Protein AF-A0A5S3VSS5-F1 (afdb_monomer_lite)

Structure (mmCIF, N/CA/C/O backbone):
data_AF-A0A5S3VSS5-F1
#
_entry.id   AF-A0A5S3VSS5-F1
#
loop_
_atom_site.group_PDB
_atom_site.id
_atom_site.type_symbol
_atom_site.label_atom_id
_atom_site.label_alt_id
_atom_site.label_comp_id
_atom_site.label_asym_id
_atom_site.label_entity_id
_atom_site.label_seq_id
_atom_site.pdbx_PDB_ins_code
_atom_site.Cartn_x
_atom_site.Cartn_y
_atom_site.Cartn_z
_atom_site.occupancy
_atom_site.B_iso_or_equiv
_atom_site.auth_seq_id
_atom_site.auth_comp_id
_atom_site.auth_asym_id
_atom_site.auth_atom_id
_atom_site.pdbx_PDB_model_num
ATOM 1 N N . VAL A 1 1 ? 10.007 5.873 1.339 1.00 87.06 1 VAL A N 1
ATOM 2 C CA . VAL A 1 1 ? 10.085 4.742 0.378 1.00 87.06 1 VAL A CA 1
ATOM 3 C C . VAL A 1 1 ? 9.925 5.128 -1.095 1.00 87.06 1 VAL A C 1
ATOM 5 O O . VAL A 1 1 ? 10.637 4.556 -1.908 1.00 87.06 1 VAL A O 1
ATOM 8 N N . ARG A 1 2 ? 9.058 6.096 -1.468 1.00 92.50 2 ARG A N 1
ATOM 9 C CA . ARG A 1 2 ? 8.819 6.503 -2.880 1.00 92.50 2 ARG A CA 1
ATOM 10 C C . ARG A 1 2 ? 8.549 5.304 -3.807 1.00 92.50 2 ARG A C 1
ATOM 12 O O . ARG A 1 2 ? 9.125 5.210 -4.883 1.00 92.50 2 ARG A O 1
ATOM 19 N N . LEU A 1 3 ? 7.675 4.392 -3.377 1.00 92.62 3 LEU A N 1
ATOM 20 C CA . LEU A 1 3 ? 7.413 3.140 -4.092 1.00 92.62 3 LEU A CA 1
ATOM 21 C C . LEU A 1 3 ? 6.871 3.391 -5.511 1.00 92.62 3 LEU A C 1
ATOM 23 O O . LEU A 1 3 ? 7.365 2.807 -6.465 1.00 92.62 3 LEU A O 1
ATOM 27 N N . ALA A 1 4 ? 5.956 4.357 -5.664 1.00 94.38 4 ALA A N 1
ATOM 28 C CA . ALA A 1 4 ? 5.398 4.753 -6.961 1.00 94.38 4 ALA A CA 1
ATOM 29 C C . ALA A 1 4 ? 6.448 5.235 -7.975 1.00 94.38 4 ALA A C 1
ATOM 31 O O . ALA A 1 4 ? 6.254 5.079 -9.172 1.00 94.38 4 ALA A O 1
ATOM 32 N N . ALA A 1 5 ? 7.568 5.806 -7.513 1.00 94.44 5 ALA A N 1
ATOM 33 C CA . ALA A 1 5 ? 8.636 6.261 -8.404 1.00 94.44 5 ALA A CA 1
ATOM 34 C C . ALA A 1 5 ? 9.422 5.098 -9.036 1.00 94.44 5 ALA A C 1
ATOM 36 O O . ALA A 1 5 ? 10.218 5.334 -9.937 1.00 94.44 5 ALA A O 1
ATOM 37 N N . GLY A 1 6 ? 9.231 3.872 -8.541 1.00 94.38 6 GLY A N 1
ATOM 38 C CA . GLY A 1 6 ? 9.792 2.657 -9.121 1.00 94.38 6 GLY A CA 1
ATOM 39 C C . GLY A 1 6 ? 8.891 1.969 -10.138 1.00 94.38 6 GLY A C 1
ATOM 40 O O . GLY A 1 6 ? 9.311 0.945 -10.658 1.00 94.38 6 GLY A O 1
ATOM 41 N N . LEU A 1 7 ? 7.680 2.476 -10.396 1.00 96.31 7 LEU A N 1
ATOM 42 C CA . LEU A 1 7 ? 6.826 1.939 -11.453 1.00 96.31 7 LEU A CA 1
ATOM 43 C C . LEU A 1 7 ? 7.358 2.361 -12.822 1.00 96.31 7 LEU A C 1
ATOM 45 O O . LEU A 1 7 ? 7.560 3.551 -13.077 1.00 96.31 7 LEU A O 1
ATOM 49 N N . ASP A 1 8 ? 7.547 1.387 -13.703 1.00 95.69 8 ASP A N 1
ATOM 50 C CA . ASP A 1 8 ? 7.843 1.624 -15.112 1.00 95.69 8 ASP A CA 1
ATOM 51 C C . ASP A 1 8 ? 6.565 1.764 -15.967 1.00 95.69 8 ASP A C 1
ATOM 53 O O . ASP A 1 8 ? 5.433 1.763 -15.474 1.00 95.69 8 ASP A O 1
ATOM 57 N N . ALA A 1 9 ? 6.740 1.895 -17.285 1.00 95.62 9 ALA A N 1
ATOM 58 C CA . ALA A 1 9 ? 5.632 2.031 -18.231 1.00 95.62 9 ALA A CA 1
ATOM 59 C C . ALA A 1 9 ? 4.745 0.772 -18.331 1.00 95.62 9 ALA A C 1
ATOM 61 O O . ALA A 1 9 ? 3.631 0.849 -18.847 1.00 95.62 9 ALA A O 1
ATOM 62 N N . GLN A 1 10 ? 5.224 -0.376 -17.848 1.00 96.00 10 GLN A N 1
ATOM 63 C CA . GLN A 1 10 ? 4.506 -1.649 -17.790 1.00 96.00 10 GLN A CA 1
ATOM 64 C C . GLN A 1 10 ? 3.865 -1.876 -16.414 1.00 96.00 10 GLN A C 1
ATOM 66 O O . GLN A 1 10 ? 3.351 -2.963 -16.143 1.00 96.00 10 GLN A O 1
ATOM 71 N N . MET A 1 11 ? 3.869 -0.854 -15.551 1.00 96.62 11 MET A N 1
ATOM 72 C CA . MET A 1 11 ? 3.434 -0.944 -14.161 1.00 96.62 11 MET A CA 1
ATOM 73 C C . MET A 1 11 ? 4.210 -2.016 -13.382 1.00 96.62 11 MET A C 1
ATOM 75 O O . MET A 1 11 ? 3.666 -2.638 -12.477 1.00 96.62 11 MET A O 1
ATOM 79 N N . CYS A 1 12 ? 5.467 -2.276 -13.723 1.00 97.75 12 CYS A N 1
ATOM 80 C CA . CYS A 1 12 ? 6.331 -3.155 -12.948 1.00 97.75 12 CYS A CA 1
ATOM 81 C C . CYS A 1 12 ? 7.122 -2.319 -11.939 1.00 97.75 12 CYS A C 1
ATOM 83 O O . CYS A 1 12 ? 7.655 -1.260 -12.278 1.00 97.75 12 CYS A O 1
ATOM 85 N N . LEU A 1 13 ? 7.183 -2.770 -10.688 1.00 97.75 13 LEU A N 1
ATOM 86 C CA . LEU A 1 13 ? 8.030 -2.164 -9.669 1.00 97.75 13 LEU A CA 1
ATOM 87 C C . LEU A 1 13 ? 9.479 -2.582 -9.880 1.00 97.75 13 LEU A C 1
ATOM 89 O O . LEU A 1 13 ? 9.793 -3.772 -9.914 1.00 97.75 13 LEU A O 1
ATOM 93 N N . SER A 1 14 ? 10.368 -1.595 -9.938 1.00 97.81 14 SER A N 1
ATOM 94 C CA . SER A 1 14 ? 11.803 -1.836 -9.942 1.00 97.81 14 SER A CA 1
ATOM 95 C C . SER A 1 14 ? 12.263 -2.481 -8.635 1.00 97.81 14 SER A C 1
ATOM 97 O O . SER A 1 14 ? 11.786 -2.148 -7.545 1.00 97.81 14 SER A O 1
ATOM 99 N N . GLN A 1 15 ? 13.257 -3.363 -8.747 1.00 97.25 15 GLN A N 1
ATOM 100 C CA . GLN A 1 15 ? 13.877 -4.037 -7.606 1.00 97.25 15 GLN A CA 1
ATOM 101 C C . GLN A 1 15 ? 14.346 -3.041 -6.536 1.00 97.25 15 GLN A C 1
ATOM 103 O O . GLN A 1 15 ? 14.041 -3.197 -5.359 1.00 97.25 15 GLN A O 1
ATOM 108 N N . GLU A 1 16 ? 14.998 -1.955 -6.956 1.00 97.50 16 GLU A N 1
ATOM 109 C CA . GLU A 1 16 ? 15.492 -0.908 -6.058 1.00 97.50 16 GLU A CA 1
ATOM 110 C C . GLU A 1 16 ? 14.357 -0.260 -5.239 1.00 97.50 16 GLU A C 1
ATOM 112 O O . GLU A 1 16 ? 14.518 0.074 -4.065 1.00 97.50 16 GLU A O 1
ATOM 117 N N . ALA A 1 17 ? 13.174 -0.072 -5.836 1.00 97.44 17 ALA A N 1
ATOM 118 C CA . ALA A 1 17 ? 12.025 0.473 -5.120 1.00 97.44 17 ALA A CA 1
ATOM 119 C C . ALA A 1 17 ? 11.422 -0.525 -4.132 1.00 97.44 17 ALA A C 1
ATOM 121 O O . ALA A 1 17 ? 11.005 -0.110 -3.045 1.00 97.44 17 ALA A O 1
ATOM 122 N N . MET A 1 18 ? 11.402 -1.809 -4.491 1.00 97.81 18 MET A N 1
ATOM 123 C CA . MET A 1 18 ? 10.963 -2.878 -3.599 1.00 97.81 18 MET A CA 1
ATOM 124 C C . MET A 1 18 ? 11.898 -3.017 -2.394 1.00 97.81 18 MET A C 1
ATOM 126 O O . MET A 1 18 ? 11.416 -3.011 -1.264 1.00 97.81 18 MET A O 1
ATOM 130 N N . GLU A 1 19 ? 13.215 -3.011 -2.608 1.00 97.88 19 GLU A N 1
ATOM 131 C CA . GLU A 1 19 ? 14.230 -3.086 -1.548 1.00 97.88 19 GLU A CA 1
ATOM 132 C C . GLU A 1 19 ? 14.092 -1.949 -0.537 1.00 97.88 19 GLU A C 1
ATOM 134 O O . GLU A 1 19 ? 13.915 -2.208 0.653 1.00 97.88 19 GLU A O 1
ATOM 139 N N . ARG A 1 20 ? 14.018 -0.693 -0.998 1.00 97.69 20 ARG A N 1
ATOM 140 C CA . ARG A 1 20 ? 13.760 0.457 -0.107 1.00 97.69 20 ARG A CA 1
ATOM 141 C C . ARG A 1 20 ? 12.443 0.325 0.660 1.00 97.69 20 ARG A C 1
ATOM 143 O O . ARG A 1 20 ? 12.302 0.858 1.762 1.00 97.69 20 ARG A O 1
ATOM 150 N N . GLY A 1 21 ? 11.438 -0.297 0.045 1.00 97.69 21 GLY A N 1
ATOM 151 C CA . GLY A 1 21 ? 10.165 -0.594 0.691 1.00 97.69 21 GLY A CA 1
ATOM 152 C C . GLY A 1 21 ? 10.339 -1.605 1.822 1.00 97.69 21 GLY A C 1
ATOM 153 O O . GLY A 1 21 ? 9.935 -1.326 2.947 1.00 97.69 21 GLY A O 1
ATOM 154 N N . TRP A 1 22 ? 10.983 -2.735 1.546 1.00 98.06 22 TRP A N 1
ATOM 155 C CA . TRP A 1 22 ? 11.233 -3.801 2.516 1.00 98.06 22 TRP A CA 1
ATOM 156 C C . TRP A 1 22 ? 12.151 -3.374 3.661 1.00 98.06 22 TRP A C 1
ATOM 158 O O . TRP A 1 22 ? 11.852 -3.690 4.810 1.00 98.06 22 TRP A O 1
ATOM 168 N N . GLU A 1 23 ? 13.199 -2.595 3.392 1.00 97.44 23 GLU A N 1
ATOM 169 C CA . GLU A 1 23 ? 14.055 -2.007 4.432 1.00 97.44 23 GLU A CA 1
ATOM 170 C C . GLU A 1 23 ? 13.241 -1.146 5.405 1.00 97.44 23 GLU A C 1
ATOM 172 O O . GLU A 1 23 ? 13.381 -1.254 6.621 1.00 97.44 23 GLU A O 1
ATOM 177 N N . CYS A 1 24 ? 12.321 -0.331 4.882 1.00 97.44 24 CYS A N 1
ATOM 178 C CA . CYS A 1 24 ? 11.421 0.458 5.718 1.00 97.44 24 CYS A CA 1
ATOM 179 C C . CYS A 1 24 ? 10.466 -0.424 6.536 1.00 97.44 24 CYS A C 1
ATOM 181 O O . CYS A 1 24 ? 10.181 -0.108 7.690 1.00 97.44 24 CYS A O 1
ATOM 183 N N . LEU A 1 25 ? 9.960 -1.515 5.955 1.00 97.50 25 LEU A N 1
ATOM 184 C CA . LEU A 1 25 ? 9.072 -2.441 6.659 1.00 97.50 25 LEU A CA 1
ATOM 185 C C . LEU A 1 25 ? 9.797 -3.210 7.764 1.00 97.50 25 LEU A C 1
ATOM 187 O O . LEU A 1 25 ? 9.188 -3.458 8.799 1.00 97.50 25 LEU A O 1
ATOM 191 N N . ALA A 1 26 ? 11.083 -3.526 7.594 1.00 96.69 26 ALA A N 1
ATOM 192 C CA . ALA A 1 26 ? 11.885 -4.167 8.635 1.00 96.69 26 ALA A CA 1
ATOM 193 C C . ALA A 1 26 ? 11.975 -3.288 9.894 1.00 96.69 26 ALA A C 1
ATOM 195 O O . ALA A 1 26 ? 11.776 -3.776 11.005 1.00 96.69 26 ALA A O 1
ATOM 196 N N . LEU A 1 27 ? 12.145 -1.972 9.721 1.00 95.88 27 LEU A N 1
ATOM 197 C CA . LEU A 1 27 ? 12.121 -1.014 10.833 1.00 95.88 27 LEU A CA 1
ATOM 198 C C . LEU A 1 27 ? 10.757 -0.958 11.536 1.00 95.88 27 LEU A C 1
ATOM 200 O O . LEU A 1 27 ? 10.686 -0.717 12.740 1.00 95.88 27 LEU A O 1
ATOM 204 N N . PHE A 1 28 ? 9.659 -1.152 10.800 1.00 95.75 28 PHE A N 1
ATOM 205 C CA . PHE A 1 28 ? 8.324 -1.227 11.395 1.00 95.75 28 PHE A CA 1
ATOM 206 C C . PHE A 1 28 ? 8.081 -2.558 12.097 1.00 95.75 28 PHE A C 1
ATOM 208 O O . PHE A 1 28 ? 7.507 -2.547 13.182 1.00 95.75 28 PHE A O 1
ATOM 215 N N . ALA A 1 29 ? 8.561 -3.673 11.549 1.00 94.94 29 ALA A N 1
ATOM 216 C CA . ALA A 1 29 ? 8.442 -4.987 12.170 1.00 94.94 29 ALA A CA 1
ATOM 217 C C . ALA A 1 29 ? 9.038 -5.002 13.585 1.00 94.94 29 ALA A C 1
ATOM 219 O O . ALA A 1 29 ? 8.401 -5.505 14.507 1.00 94.94 29 ALA A O 1
ATOM 220 N N . GLU A 1 30 ? 10.190 -4.353 13.795 1.00 93.44 30 GLU A N 1
ATOM 221 C CA . GLU A 1 30 ? 10.784 -4.179 15.131 1.00 93.44 30 GLU A CA 1
ATOM 222 C C . GLU A 1 30 ? 9.847 -3.468 16.120 1.00 93.44 30 GLU A C 1
ATOM 224 O O . GLU A 1 30 ? 9.842 -3.782 17.306 1.00 93.44 30 GLU A O 1
ATOM 229 N N . ARG A 1 31 ? 9.028 -2.521 15.650 1.00 92.56 31 ARG A N 1
ATOM 230 C CA . ARG A 1 31 ? 8.082 -1.764 16.491 1.00 92.56 31 ARG A CA 1
ATOM 231 C C . ARG A 1 31 ? 6.759 -2.483 16.717 1.00 92.56 31 ARG A C 1
ATOM 233 O O . ARG A 1 31 ? 6.033 -2.111 17.633 1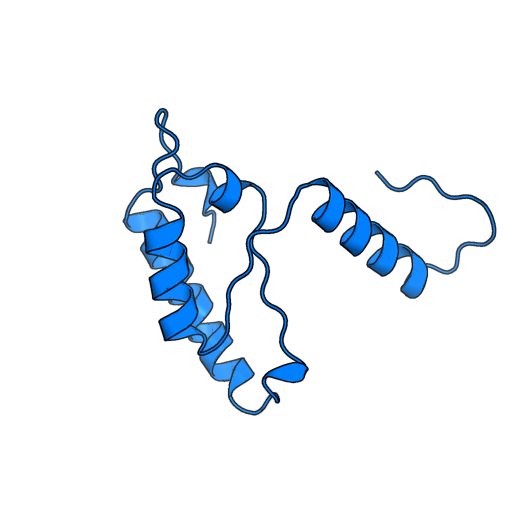.00 92.56 31 ARG A O 1
ATOM 240 N N . LEU A 1 32 ? 6.442 -3.478 15.894 1.00 93.31 32 LEU A N 1
ATOM 241 C CA . LEU A 1 32 ? 5.205 -4.249 15.985 1.00 93.31 32 LEU A CA 1
ATOM 242 C C . LEU A 1 32 ? 5.323 -5.472 16.910 1.00 93.31 32 LEU A C 1
ATOM 244 O O . LEU A 1 32 ? 4.292 -6.042 17.246 1.00 93.31 32 LEU A O 1
ATOM 248 N N . GLN A 1 33 ? 6.532 -5.856 17.352 1.00 89.81 33 GLN A N 1
ATOM 249 C CA . GLN A 1 33 ? 6.781 -7.108 18.095 1.00 89.81 33 GLN A CA 1
ATOM 250 C C . GLN A 1 33 ? 5.897 -7.295 19.340 1.00 89.81 33 GLN A C 1
ATOM 252 O O . GLN A 1 33 ? 5.449 -8.409 19.603 1.00 89.81 33 GLN A O 1
ATOM 257 N N . ASP A 1 34 ? 5.604 -6.214 20.065 1.00 91.44 34 ASP A N 1
ATOM 258 C CA . ASP A 1 34 ? 4.802 -6.252 21.296 1.00 91.44 34 ASP A CA 1
ATOM 259 C C . ASP A 1 34 ? 3.320 -5.896 21.076 1.00 91.44 34 ASP A C 1
ATOM 261 O O . ASP A 1 34 ? 2.554 -5.771 22.036 1.00 91.44 34 ASP A O 1
ATOM 265 N N . ILE A 1 35 ? 2.888 -5.714 19.823 1.00 94.31 35 ILE A N 1
ATOM 266 C CA . ILE A 1 35 ? 1.505 -5.362 19.495 1.00 94.31 35 ILE A CA 1
ATOM 267 C C . ILE A 1 35 ? 0.730 -6.634 19.129 1.00 94.31 35 ILE A C 1
ATOM 269 O O . ILE A 1 35 ? 1.100 -7.340 18.188 1.00 94.31 35 ILE A O 1
ATOM 273 N N . PRO A 1 36 ? -0.385 -6.943 19.817 1.00 93.12 36 PRO A N 1
ATOM 274 C CA . PRO A 1 36 ? -1.218 -8.082 19.461 1.00 93.12 36 PRO A CA 1
ATOM 275 C C . PRO A 1 36 ? -1.677 -8.012 18.001 1.00 93.12 36 PRO A C 1
ATOM 277 O O . PRO A 1 36 ? -2.240 -7.009 17.570 1.00 93.12 36 PRO A O 1
ATOM 280 N N . ALA A 1 37 ? -1.527 -9.109 17.254 1.00 91.50 37 ALA A N 1
ATOM 281 C CA . ALA A 1 37 ? -1.803 -9.134 15.814 1.00 91.50 37 ALA A CA 1
ATOM 282 C C . ALA A 1 37 ? -3.221 -8.665 15.427 1.00 91.50 37 ALA A C 1
ATOM 284 O O . ALA A 1 37 ? -3.401 -8.064 14.376 1.00 91.50 37 ALA A O 1
ATOM 285 N N . HIS A 1 38 ? -4.225 -8.887 16.283 1.00 93.94 38 HIS A N 1
ATOM 286 C CA . HIS A 1 38 ? -5.606 -8.444 16.043 1.00 93.94 38 HIS A CA 1
ATOM 287 C C . HIS A 1 38 ? -5.804 -6.919 16.152 1.00 93.94 38 HIS A C 1
ATOM 289 O O . HIS A 1 38 ? -6.858 -6.412 15.779 1.00 93.94 38 HIS A O 1
ATOM 295 N N . GLN A 1 39 ? -4.813 -6.197 16.680 1.00 95.19 39 GLN A N 1
ATOM 296 C CA . GLN A 1 39 ? -4.783 -4.734 16.770 1.00 95.19 39 GLN A CA 1
ATOM 297 C C . GLN A 1 39 ? -3.948 -4.103 15.648 1.00 95.19 39 GLN A C 1
ATOM 299 O O . GLN A 1 39 ? -3.862 -2.879 15.562 1.00 95.19 39 GLN A O 1
ATOM 304 N N . VAL A 1 40 ? -3.344 -4.920 14.780 1.00 95.88 40 VAL A N 1
ATOM 305 C CA . VAL A 1 40 ? -2.525 -4.468 13.657 1.00 95.88 40 VAL A CA 1
ATOM 306 C C . VAL A 1 40 ? -3.310 -4.651 12.362 1.00 95.88 40 VAL A C 1
ATOM 308 O O . VAL A 1 40 ? -3.752 -5.748 12.030 1.00 95.88 40 VAL A O 1
ATOM 311 N N . CYS A 1 41 ? -3.462 -3.568 11.605 1.00 95.69 41 CYS A N 1
ATOM 312 C CA . CYS A 1 41 ? -4.029 -3.596 10.262 1.00 95.69 41 CYS A CA 1
ATOM 313 C C . CYS A 1 41 ? -3.050 -2.926 9.301 1.00 95.69 41 CYS A C 1
ATOM 315 O O . CYS A 1 41 ? -2.714 -1.754 9.476 1.00 95.69 41 CYS A O 1
ATOM 317 N N . ILE A 1 42 ? -2.586 -3.673 8.299 1.00 97.19 42 ILE A N 1
ATOM 318 C CA . ILE A 1 42 ? -1.643 -3.183 7.294 1.00 97.19 42 ILE A CA 1
ATOM 319 C C . ILE A 1 42 ? -2.344 -3.185 5.943 1.00 97.19 42 ILE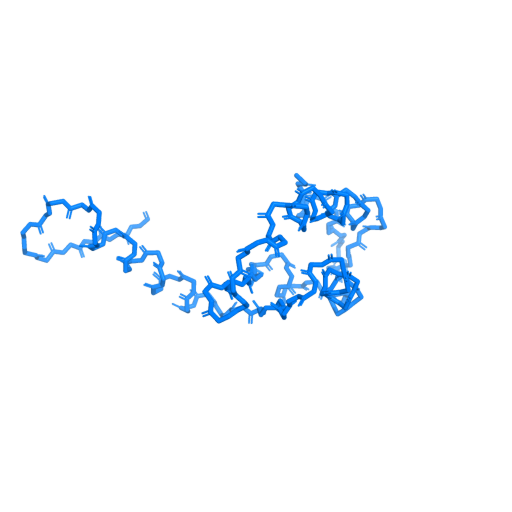 A C 1
ATOM 321 O O . ILE A 1 42 ? -2.814 -4.222 5.470 1.00 97.19 42 ILE A O 1
ATOM 325 N N . VAL A 1 43 ? -2.408 -2.006 5.327 1.00 97.44 43 VAL A N 1
ATOM 326 C CA . VAL A 1 43 ? -3.064 -1.806 4.037 1.00 97.44 43 VAL A CA 1
ATOM 327 C C . VAL A 1 43 ? -2.100 -1.248 3.000 1.00 97.44 43 VAL A C 1
ATOM 329 O O . VAL A 1 43 ? -1.207 -0.458 3.302 1.00 97.44 43 VAL A O 1
ATOM 332 N N . ALA A 1 44 ? -2.311 -1.657 1.758 1.00 96.88 44 ALA A N 1
ATOM 333 C CA . ALA A 1 44 ? -1.618 -1.189 0.575 1.00 96.88 44 ALA A CA 1
ATOM 334 C C . ALA A 1 44 ? -2.616 -0.491 -0.361 1.00 96.88 44 ALA A C 1
ATOM 336 O O . ALA A 1 44 ? -3.740 -0.957 -0.545 1.00 96.88 44 ALA A O 1
ATOM 337 N N . THR A 1 45 ? -2.212 0.635 -0.949 1.00 96.56 45 THR A N 1
ATOM 338 C CA . THR A 1 45 ? -3.103 1.503 -1.735 1.00 96.56 45 THR A CA 1
ATOM 339 C C . THR A 1 45 ? -2.706 1.530 -3.218 1.00 96.56 45 THR A C 1
ATOM 341 O O . THR A 1 45 ? -2.289 0.515 -3.779 1.00 96.56 45 THR A O 1
ATOM 344 N N . ALA A 1 46 ? -2.844 2.678 -3.888 1.00 96.06 46 ALA A N 1
ATOM 345 C CA . ALA A 1 46 ? -2.814 2.816 -5.343 1.00 96.06 46 ALA A CA 1
ATOM 346 C C . ALA A 1 46 ? -1.609 2.168 -6.037 1.00 96.06 46 ALA A C 1
ATOM 348 O O . ALA A 1 46 ? -1.781 1.505 -7.052 1.00 96.06 46 ALA A O 1
ATOM 349 N N . THR A 1 47 ? -0.399 2.327 -5.497 1.00 96.38 47 THR A N 1
ATOM 350 C CA . THR A 1 47 ? 0.815 1.817 -6.163 1.00 96.38 47 THR A CA 1
ATOM 351 C C . THR A 1 47 ? 0.785 0.296 -6.300 1.00 96.38 47 THR A C 1
ATOM 353 O O . THR A 1 47 ? 1.023 -0.230 -7.381 1.00 96.38 47 THR A O 1
ATOM 356 N N . LEU A 1 48 ? 0.445 -0.413 -5.222 1.00 96.38 48 LEU A N 1
ATOM 357 C CA . LEU A 1 48 ? 0.384 -1.876 -5.222 1.00 96.38 48 LEU A CA 1
ATOM 358 C C . LEU A 1 48 ? -0.912 -2.414 -5.838 1.00 96.38 48 LEU A C 1
ATOM 360 O O . LEU A 1 48 ? -0.930 -3.559 -6.264 1.00 96.38 48 LEU A O 1
ATOM 364 N N . ARG A 1 49 ? -1.969 -1.597 -5.957 1.00 96.19 49 ARG A N 1
ATOM 365 C CA . ARG A 1 49 ? -3.117 -1.932 -6.818 1.00 96.19 49 ARG A CA 1
ATOM 366 C C . ARG A 1 49 ? -2.736 -1.997 -8.298 1.00 96.19 49 ARG A C 1
ATOM 368 O O . ARG A 1 49 ? -3.314 -2.789 -9.030 1.00 96.19 49 ARG A O 1
ATOM 375 N N . LEU A 1 50 ? -1.838 -1.117 -8.741 1.00 95.69 50 LEU A N 1
ATOM 376 C CA . LEU A 1 50 ? -1.469 -0.983 -10.153 1.00 95.69 50 LEU A CA 1
ATOM 377 C C . LEU A 1 50 ? -0.317 -1.907 -10.555 1.00 95.69 50 LEU A C 1
ATOM 379 O O . LEU A 1 50 ? -0.250 -2.310 -11.713 1.00 95.69 50 LEU A O 1
ATOM 383 N N . ALA A 1 51 ? 0.588 -2.214 -9.624 1.00 97.44 51 ALA A N 1
ATOM 384 C CA . ALA A 1 51 ? 1.803 -2.948 -9.936 1.00 97.44 51 ALA A CA 1
ATOM 385 C C . ALA A 1 51 ? 1.519 -4.387 -10.406 1.00 97.44 51 ALA A C 1
ATOM 387 O O . ALA A 1 51 ? 0.865 -5.162 -9.708 1.00 97.44 51 ALA A O 1
ATOM 388 N N . THR A 1 52 ? 2.064 -4.784 -11.554 1.00 97.44 52 THR A N 1
ATOM 389 C CA . THR A 1 52 ? 1.896 -6.140 -12.112 1.00 97.44 52 THR A CA 1
ATOM 390 C C . THR A 1 52 ? 2.623 -7.205 -11.291 1.00 97.44 52 THR A C 1
ATOM 392 O O . THR A 1 52 ? 2.151 -8.336 -11.192 1.00 97.44 52 THR A O 1
ATOM 395 N N . ASN A 1 53 ? 3.729 -6.834 -10.643 1.00 97.12 53 ASN A N 1
ATOM 396 C CA . ASN A 1 53 ? 4.488 -7.656 -9.699 1.00 97.12 53 ASN A CA 1
ATOM 397 C C . ASN A 1 53 ? 4.189 -7.311 -8.224 1.00 97.12 53 ASN A C 1
ATOM 399 O O . ASN A 1 53 ? 5.003 -7.587 -7.344 1.00 97.12 53 ASN A O 1
ATOM 403 N N . ALA A 1 54 ? 3.020 -6.731 -7.918 1.00 96.62 54 ALA A N 1
ATOM 404 C CA . ALA A 1 54 ? 2.636 -6.389 -6.543 1.00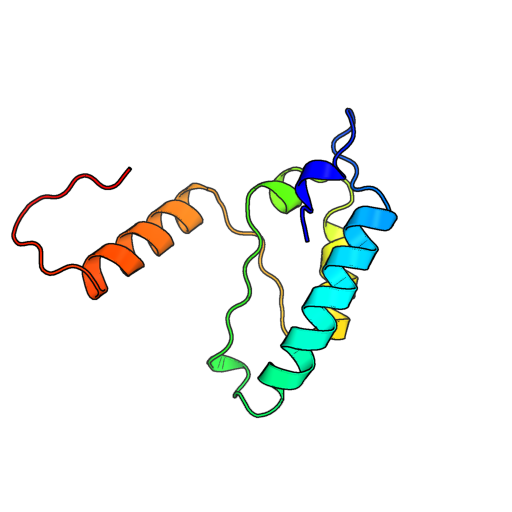 96.62 54 ALA A CA 1
ATOM 405 C C . ALA A 1 54 ? 2.698 -7.583 -5.578 1.00 96.62 54 ALA A C 1
ATOM 407 O O . ALA A 1 54 ? 3.062 -7.411 -4.415 1.00 96.62 54 ALA A O 1
ATOM 408 N N . GLU A 1 55 ? 2.353 -8.786 -6.048 1.00 97.38 55 GLU A N 1
ATOM 409 C CA . GLU A 1 55 ? 2.369 -10.003 -5.229 1.00 97.38 55 GLU A CA 1
ATOM 410 C C . GLU A 1 55 ? 3.774 -10.352 -4.724 1.00 97.38 55 GLU A C 1
ATOM 412 O O . GLU A 1 55 ? 3.913 -10.792 -3.585 1.00 97.38 55 GLU A O 1
ATOM 417 N N . GLU A 1 56 ? 4.820 -10.098 -5.513 1.00 97.44 56 GLU A N 1
ATOM 418 C CA . GLU A 1 56 ? 6.211 -10.296 -5.091 1.00 97.44 56 GLU A CA 1
ATOM 419 C C . GLU A 1 56 ? 6.550 -9.383 -3.909 1.00 97.44 56 GLU A C 1
ATOM 421 O O . GLU A 1 56 ? 6.985 -9.846 -2.850 1.00 97.44 56 GLU A O 1
ATOM 426 N N . PHE A 1 57 ? 6.249 -8.089 -4.055 1.00 97.88 57 PHE A N 1
ATOM 427 C CA . PHE A 1 57 ? 6.417 -7.118 -2.981 1.00 97.88 57 PHE A CA 1
ATOM 428 C C . PHE A 1 57 ? 5.618 -7.507 -1.733 1.00 97.88 57 PHE A C 1
ATOM 430 O O . PHE A 1 57 ? 6.156 -7.481 -0.623 1.00 97.88 57 PHE A O 1
ATOM 437 N N . LYS A 1 58 ? 4.345 -7.879 -1.917 1.00 97.69 58 LYS A N 1
ATOM 438 C CA . LYS A 1 58 ? 3.400 -8.208 -0.844 1.00 97.69 58 LYS A CA 1
ATOM 439 C C . LYS A 1 58 ? 3.840 -9.436 -0.056 1.00 97.69 58 LYS A C 1
ATOM 441 O O . LYS A 1 58 ? 3.861 -9.382 1.169 1.00 97.69 58 LYS A O 1
ATOM 446 N N . ASN A 1 59 ? 4.221 -10.519 -0.729 1.00 97.88 59 ASN A N 1
ATOM 447 C CA . ASN A 1 59 ? 4.630 -11.757 -0.065 1.00 97.88 59 ASN A CA 1
ATOM 448 C C . ASN A 1 59 ? 5.842 -11.517 0.833 1.00 97.88 59 ASN A C 1
ATOM 450 O O . ASN A 1 59 ? 5.806 -11.840 2.021 1.00 97.88 59 ASN A O 1
ATOM 454 N N . ARG A 1 60 ? 6.864 -10.837 0.307 1.00 97.81 60 ARG A N 1
ATOM 455 C CA . ARG A 1 60 ? 8.057 -10.504 1.085 1.00 97.81 60 ARG A CA 1
ATOM 456 C C . ARG A 1 60 ? 7.767 -9.507 2.211 1.00 97.81 60 ARG A C 1
ATOM 458 O O . ARG A 1 60 ? 8.305 -9.644 3.306 1.00 97.81 60 ARG A O 1
ATOM 465 N N . ALA A 1 61 ? 6.884 -8.537 1.983 1.00 97.88 61 ALA A N 1
ATOM 466 C CA . ALA A 1 61 ? 6.433 -7.609 3.018 1.00 97.88 61 ALA A CA 1
ATOM 467 C C . ALA A 1 61 ? 5.743 -8.332 4.187 1.00 97.88 61 ALA A C 1
ATOM 469 O O . ALA A 1 61 ? 6.022 -8.021 5.343 1.00 97.88 61 ALA A O 1
ATOM 470 N N . GLN A 1 62 ? 4.883 -9.312 3.900 1.00 97.19 62 GLN A N 1
ATOM 471 C CA . GLN A 1 62 ? 4.203 -10.110 4.925 1.00 97.19 62 GLN A CA 1
ATOM 472 C C . GLN A 1 62 ? 5.181 -10.958 5.741 1.00 97.19 62 GLN A C 1
ATOM 474 O O . GLN A 1 62 ? 5.019 -11.060 6.953 1.00 97.19 62 GLN A O 1
ATOM 479 N N . GLU A 1 63 ? 6.205 -11.534 5.104 1.00 97.06 63 GLU A N 1
ATOM 480 C CA . GLU A 1 63 ? 7.271 -12.260 5.811 1.00 97.06 63 GLU A CA 1
ATOM 481 C C . GLU A 1 63 ? 8.026 -11.353 6.787 1.00 97.06 63 GLU A C 1
ATOM 483 O O . GLU A 1 63 ? 8.287 -11.750 7.918 1.00 97.06 63 GLU A O 1
ATOM 488 N N . ILE A 1 64 ? 8.354 -10.130 6.359 1.00 96.75 64 ILE A N 1
ATOM 489 C CA . ILE A 1 64 ? 9.071 -9.151 7.185 1.00 96.75 64 ILE A CA 1
ATOM 490 C C . ILE A 1 64 ? 8.208 -8.691 8.361 1.00 96.75 64 ILE A C 1
ATOM 492 O O . ILE A 1 64 ? 8.693 -8.596 9.483 1.00 96.75 64 ILE A O 1
ATOM 496 N N . LEU A 1 65 ? 6.936 -8.385 8.101 1.00 95.81 65 LEU A N 1
ATOM 497 C CA . LEU A 1 65 ? 6.028 -7.822 9.096 1.00 95.81 65 LEU A CA 1
ATOM 498 C C . LEU A 1 65 ? 5.441 -8.878 10.039 1.00 95.81 65 LEU A C 1
ATOM 500 O O . LEU A 1 65 ? 5.006 -8.521 11.125 1.00 95.81 65 LEU A O 1
ATOM 504 N N . GLY A 1 66 ? 5.364 -10.147 9.625 1.00 94.31 66 GLY A N 1
ATOM 505 C CA . GLY A 1 66 ? 4.634 -11.189 10.357 1.00 94.31 66 GLY A CA 1
ATOM 506 C C . GLY A 1 66 ? 3.109 -10.999 10.349 1.00 94.31 66 GLY A C 1
ATOM 507 O O . GLY A 1 66 ? 2.394 -11.651 11.109 1.00 94.31 66 GLY A O 1
ATOM 508 N N . HIS A 1 67 ? 2.599 -10.111 9.491 1.00 95.06 67 HIS A N 1
ATOM 509 C CA . HIS A 1 67 ? 1.191 -9.727 9.404 1.00 95.06 67 HIS A CA 1
ATOM 510 C C . HIS A 1 67 ? 0.728 -9.680 7.941 1.00 95.06 67 HIS A C 1
ATOM 512 O O . HIS A 1 67 ? 1.536 -9.387 7.055 1.00 95.06 67 HIS A O 1
ATOM 518 N N . PRO A 1 68 ? -0.565 -9.931 7.662 1.00 95.44 68 PRO A N 1
ATOM 519 C CA . PRO A 1 68 ? -1.107 -9.814 6.313 1.00 95.44 68 PRO A CA 1
ATOM 520 C C . PRO A 1 68 ? -1.077 -8.362 5.826 1.00 95.44 68 PRO A C 1
ATOM 522 O O . PRO A 1 68 ? -1.355 -7.433 6.587 1.00 95.44 68 PRO A O 1
ATOM 525 N N . VAL A 1 69 ? -0.791 -8.179 4.536 1.00 97.19 69 VAL A N 1
ATOM 526 C CA . VAL A 1 69 ? -0.827 -6.876 3.864 1.00 97.19 69 VAL A CA 1
ATOM 527 C C . VAL A 1 69 ? -1.989 -6.885 2.882 1.00 97.19 69 VAL A C 1
ATOM 529 O O . VAL A 1 69 ? -1.951 -7.582 1.869 1.00 97.19 69 VAL A O 1
ATOM 532 N N . ASN A 1 70 ? -3.027 -6.103 3.169 1.00 95.69 70 ASN A N 1
ATOM 533 C CA . ASN A 1 70 ? -4.248 -6.095 2.367 1.00 95.69 70 ASN A CA 1
ATOM 534 C C . ASN A 1 70 ? -4.237 -4.945 1.363 1.00 95.69 70 ASN A C 1
ATOM 536 O O . ASN A 1 70 ? -4.166 -3.777 1.740 1.00 95.69 70 ASN A O 1
ATOM 540 N N . VAL A 1 71 ? -4.346 -5.259 0.075 1.00 96.50 71 VAL A N 1
ATOM 541 C CA . VAL A 1 71 ? -4.558 -4.233 -0.948 1.00 96.50 71 VAL A CA 1
ATOM 542 C C . VAL A 1 71 ? -6.032 -3.833 -0.917 1.00 96.50 71 VAL A C 1
ATOM 544 O O . VAL A 1 71 ? -6.895 -4.663 -1.194 1.00 96.50 71 VAL A O 1
ATOM 547 N N . ILE A 1 72 ? -6.321 -2.580 -0.566 1.00 97.12 72 ILE A N 1
ATOM 548 C CA . ILE A 1 72 ? -7.697 -2.067 -0.456 1.00 97.12 72 ILE A CA 1
ATOM 549 C C . ILE A 1 72 ? -8.106 -1.317 -1.718 1.00 97.12 72 ILE A C 1
ATOM 551 O O . ILE A 1 72 ? -7.257 -0.740 -2.403 1.00 97.12 72 ILE A O 1
ATOM 555 N N . SER A 1 73 ? -9.402 -1.281 -2.019 1.00 97.50 73 SER A N 1
ATOM 556 C CA . SER A 1 73 ? -9.947 -0.470 -3.114 1.00 97.50 73 SER A CA 1
ATOM 557 C C . SER A 1 73 ? -9.826 1.037 -2.838 1.00 97.50 73 SER A C 1
ATOM 559 O O . SER A 1 73 ? -9.611 1.472 -1.707 1.00 97.50 73 SER A O 1
ATOM 561 N N . GLY A 1 74 ? -9.977 1.861 -3.881 1.00 96.25 74 GLY A N 1
ATOM 562 C CA . GLY A 1 74 ? -10.012 3.320 -3.714 1.00 96.25 74 GLY A CA 1
ATOM 563 C C . GLY A 1 74 ? -11.213 3.801 -2.887 1.00 96.25 74 GLY A C 1
ATOM 564 O O . GLY A 1 74 ? -11.098 4.771 -2.146 1.00 96.25 74 GLY A O 1
ATOM 565 N N . GLU A 1 75 ? -12.347 3.101 -2.965 1.00 96.94 75 GLU A N 1
ATOM 566 C CA . GLU A 1 75 ? -13.539 3.407 -2.166 1.00 96.94 75 GLU A CA 1
ATOM 567 C C . GLU A 1 75 ? -13.334 3.083 -0.683 1.00 96.94 75 GLU A C 1
ATOM 569 O O . GLU A 1 75 ? -13.707 3.878 0.179 1.00 96.94 75 GLU A O 1
ATOM 574 N N . GLU A 1 76 ? -12.707 1.945 -0.371 1.00 96.75 76 GLU A N 1
ATOM 575 C CA . GLU A 1 76 ? -12.344 1.592 1.005 1.00 96.75 76 GLU A CA 1
ATOM 576 C C . GLU A 1 76 ? -11.330 2.575 1.584 1.00 96.75 76 GLU A C 1
ATOM 578 O O . GLU A 1 76 ? -11.509 3.041 2.706 1.00 96.75 76 GLU A O 1
ATOM 583 N N . GLU A 1 77 ? -10.318 2.952 0.800 1.00 96.69 77 GLU A N 1
ATOM 584 C CA . GLU A 1 77 ? -9.345 3.981 1.169 1.00 96.69 77 GLU A CA 1
ATOM 585 C C . GLU A 1 77 ? -10.049 5.308 1.501 1.00 96.69 77 GLU A C 1
ATOM 587 O O . GLU A 1 77 ? -9.852 5.860 2.586 1.00 96.69 77 GLU A O 1
ATOM 592 N N . ALA A 1 78 ? -10.952 5.771 0.630 1.00 95.81 78 ALA A N 1
ATOM 593 C CA . ALA A 1 78 ? -11.740 6.984 0.854 1.00 95.81 78 ALA A CA 1
ATOM 594 C C . ALA A 1 78 ? -12.638 6.883 2.099 1.00 95.81 78 ALA A C 1
ATOM 596 O O . ALA A 1 78 ? -12.725 7.827 2.890 1.00 95.81 78 ALA A O 1
ATOM 597 N N . LYS A 1 79 ? -13.277 5.729 2.318 1.00 95.25 79 LYS A N 1
ATOM 598 C CA . LYS A 1 79 ? -14.108 5.471 3.501 1.00 95.25 79 LYS A CA 1
ATOM 599 C C . LYS A 1 79 ? -13.285 5.530 4.786 1.00 95.25 79 LYS A C 1
ATOM 601 O O . LYS A 1 79 ? -13.722 6.164 5.747 1.00 95.25 79 LYS A O 1
ATOM 606 N N . THR A 1 80 ? -12.109 4.905 4.813 1.00 94.94 80 THR A N 1
ATOM 607 C CA . THR A 1 80 ? -11.209 4.927 5.973 1.00 94.94 80 THR A CA 1
ATOM 608 C C . THR A 1 80 ? -10.704 6.342 6.259 1.00 94.94 80 THR A C 1
ATOM 610 O O . THR A 1 80 ? -10.713 6.760 7.417 1.00 94.94 80 THR A O 1
ATOM 613 N N . ILE A 1 81 ? -10.348 7.116 5.228 1.00 94.62 81 ILE A N 1
ATOM 614 C CA . ILE A 1 81 ? -9.971 8.534 5.373 1.00 94.62 81 ILE A CA 1
ATOM 615 C C . ILE A 1 81 ? -11.121 9.336 5.992 1.00 94.62 81 ILE A C 1
ATOM 617 O O . ILE A 1 81 ? -10.922 10.030 6.991 1.00 94.62 81 ILE A O 1
ATOM 621 N N . TYR A 1 82 ? -12.336 9.204 5.450 1.00 93.69 82 TYR A N 1
ATOM 622 C CA . TYR A 1 82 ? -13.511 9.904 5.970 1.00 93.69 82 TYR A CA 1
ATOM 623 C C . TYR A 1 82 ? -13.792 9.541 7.434 1.00 93.69 82 TYR A C 1
ATOM 625 O 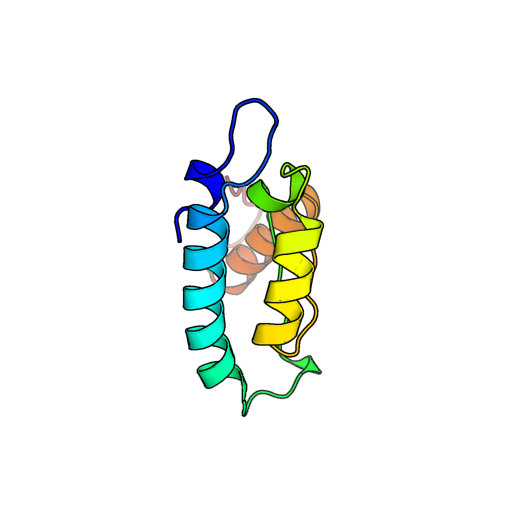O . TYR A 1 82 ? -14.057 10.422 8.251 1.00 93.69 82 TYR A O 1
ATOM 633 N N . GLN A 1 83 ? -13.691 8.257 7.794 1.00 92.69 83 GLN A N 1
ATOM 634 C CA . GLN A 1 83 ? -13.824 7.810 9.182 1.00 92.69 83 GLN A CA 1
ATOM 635 C C . GLN A 1 83 ? -12.766 8.449 10.085 1.00 92.69 83 GLN A C 1
ATOM 637 O O . GLN A 1 83 ? -13.108 8.898 11.178 1.00 92.69 83 GLN A O 1
ATOM 642 N N . GLY A 1 84 ? -11.514 8.542 9.632 1.00 93.12 84 GLY A N 1
ATOM 643 C CA . GLY A 1 84 ? -10.450 9.231 10.360 1.00 93.12 84 GLY A CA 1
ATOM 644 C C . GLY A 1 84 ? -10.798 10.694 10.647 1.00 93.12 84 GLY A C 1
ATOM 645 O O . GLY A 1 84 ? -10.719 11.133 11.795 1.00 93.12 84 GLY A O 1
ATOM 646 N N . VAL A 1 85 ? -11.266 11.430 9.634 1.00 92.19 85 VAL A N 1
ATOM 647 C CA . VAL A 1 85 ? -11.706 12.829 9.782 1.00 92.19 85 VAL A CA 1
ATOM 648 C C . VAL A 1 85 ? -12.888 12.937 10.746 1.00 92.19 85 VAL A C 1
ATOM 650 O O . VAL A 1 85 ? -12.843 13.750 11.667 1.00 92.19 85 VAL A O 1
ATOM 653 N N . ALA A 1 86 ? -13.904 12.086 10.603 1.00 90.38 86 ALA A N 1
ATOM 654 C CA . ALA A 1 86 ? -15.107 12.122 11.436 1.00 90.38 86 ALA A CA 1
ATOM 655 C C . ALA A 1 86 ? -14.829 11.886 12.934 1.00 90.38 86 ALA A C 1
ATOM 657 O O . ALA A 1 86 ? -15.551 12.414 13.775 1.00 90.38 86 ALA A O 1
ATOM 658 N N . HIS A 1 87 ? -13.793 11.112 13.278 1.00 89.81 87 HIS A N 1
ATOM 659 C CA . HIS A 1 87 ? -13.431 10.839 14.677 1.00 89.81 87 HIS A CA 1
ATOM 660 C C . HIS A 1 87 ? -12.445 11.850 15.275 1.00 89.81 87 HIS A C 1
ATOM 662 O O . HIS A 1 87 ? -12.288 11.892 16.493 1.00 89.81 87 HIS A O 1
ATOM 668 N N . THR A 1 88 ? -11.761 12.646 14.450 1.00 90.81 88 THR A N 1
ATOM 669 C CA . THR A 1 88 ? -10.690 13.556 14.905 1.00 90.81 88 THR A CA 1
ATOM 670 C C . THR A 1 88 ? -11.025 15.033 14.725 1.00 90.81 88 THR A C 1
ATOM 672 O O . THR A 1 88 ? -10.442 15.876 15.404 1.00 90.81 88 THR A O 1
ATOM 675 N N . SER A 1 89 ? -11.975 15.366 13.849 1.00 83.56 89 SER A N 1
ATOM 676 C CA . SER A 1 89 ? -12.404 16.739 13.583 1.00 83.56 89 SER A CA 1
ATOM 677 C C . SER A 1 89 ? -13.722 17.040 14.293 1.00 83.56 89 SER A C 1
ATOM 679 O O . SER A 1 89 ? -14.726 16.362 14.091 1.00 83.56 89 SER A O 1
ATOM 681 N N . SER A 1 90 ? -13.747 18.096 15.104 1.00 73.38 90 SER A N 1
ATOM 682 C CA . SER A 1 90 ? -14.965 18.617 15.726 1.00 73.38 90 SER A CA 1
ATOM 683 C C . SER A 1 90 ? -15.750 19.449 14.716 1.00 73.38 90 SER A C 1
ATOM 685 O O . SER A 1 90 ? -15.661 20.674 14.657 1.00 73.38 90 SER A O 1
ATOM 687 N N . CYS A 1 91 ? -16.528 18.780 13.877 1.00 67.62 91 CYS A N 1
ATOM 688 C CA . CYS A 1 91 ? -17.415 19.444 12.935 1.00 67.62 91 CYS A CA 1
ATOM 689 C C . CYS A 1 91 ? -18.841 18.937 13.116 1.00 67.62 91 CYS A C 1
ATOM 691 O O . CYS A 1 91 ? -19.088 17.742 13.239 1.00 67.62 91 CYS A O 1
ATOM 693 N N . SER A 1 92 ? -19.783 19.876 13.163 1.00 77.50 92 SER A N 1
ATOM 694 C CA . SER A 1 92 ? -21.205 19.587 13.313 1.00 77.50 92 SER A CA 1
ATOM 695 C C . SER A 1 92 ? -21.903 19.740 11.965 1.00 77.50 92 SER A C 1
ATOM 697 O O . SER A 1 92 ? -21.701 20.735 11.270 1.00 77.50 92 SER A O 1
ATOM 699 N N . GLY A 1 93 ? -22.738 18.767 11.600 1.00 82.94 93 GLY A N 1
ATOM 700 C CA . GLY A 1 93 ? -23.528 18.793 10.369 1.00 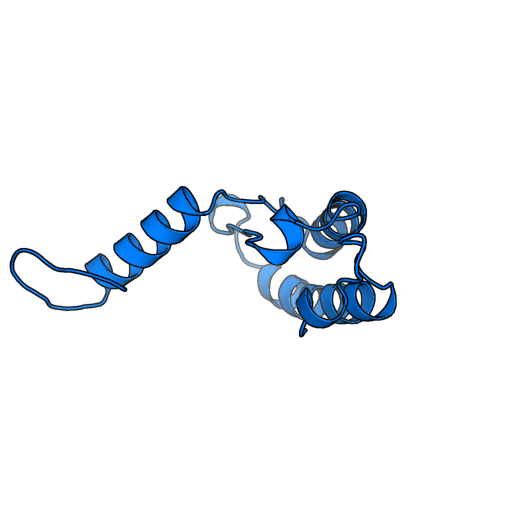82.94 93 GLY A CA 1
ATOM 701 C C . GLY A 1 93 ? -22.875 18.081 9.179 1.00 82.94 93 GLY A C 1
ATOM 702 O O . GLY A 1 93 ? -22.008 17.228 9.336 1.00 82.94 93 GLY A O 1
ATOM 703 N N . LYS A 1 94 ? -23.359 18.380 7.968 1.00 86.94 94 LYS A N 1
ATOM 704 C CA . LYS A 1 94 ? -22.885 17.746 6.726 1.00 86.94 94 LYS A CA 1
ATOM 705 C C . LYS A 1 94 ? -21.519 18.299 6.335 1.00 86.94 94 LYS A C 1
ATOM 707 O O . LYS A 1 94 ? -21.327 19.512 6.338 1.00 86.94 94 LYS A O 1
ATOM 712 N N . GLN A 1 95 ? -20.615 17.413 5.931 1.00 85.88 95 GLN A N 1
ATOM 713 C CA . GLN A 1 95 ? -19.253 17.764 5.548 1.00 85.88 95 GLN A CA 1
ATOM 714 C C . GLN A 1 95 ? -18.896 17.174 4.187 1.00 85.88 95 GLN A C 1
ATOM 716 O O . GLN A 1 95 ? -19.338 16.081 3.838 1.00 85.88 95 GLN A O 1
ATOM 721 N N . LEU A 1 96 ? -18.070 17.906 3.446 1.00 91.25 96 LEU A N 1
ATOM 722 C CA . LEU A 1 96 ? -17.387 17.430 2.252 1.00 91.25 96 LEU A CA 1
ATOM 723 C C . LEU A 1 96 ? -15.901 17.297 2.600 1.00 91.25 96 LEU A C 1
ATOM 725 O O . LEU A 1 96 ? -15.296 18.264 3.056 1.00 91.25 96 LEU A O 1
ATOM 729 N N . VAL A 1 97 ? -15.344 16.106 2.401 1.00 89.12 97 VAL A N 1
ATOM 730 C CA . VAL A 1 97 ? -13.924 15.797 2.609 1.00 89.12 97 VAL A CA 1
ATOM 731 C C . VAL A 1 97 ? -13.331 15.486 1.239 1.00 89.12 97 VAL A C 1
ATOM 733 O O . VAL A 1 97 ? -13.884 14.646 0.528 1.00 89.12 97 VAL A O 1
ATOM 736 N N . ILE A 1 98 ? -12.265 16.197 0.868 1.00 81.69 98 ILE A N 1
ATOM 737 C CA . ILE A 1 98 ? -11.568 16.093 -0.422 1.00 81.69 98 ILE A CA 1
ATOM 738 C C . ILE A 1 98 ? -10.064 15.981 -0.216 1.00 81.69 98 ILE A C 1
ATOM 740 O O . ILE A 1 98 ? -9.575 16.546 0.789 1.00 81.69 98 ILE A O 1
#

Foldseek 3Di:
DPQLVQQDPQLAGDPVSLVVVLVVLLVVLVVCPPPPQVPDDAEDEDSLVRHPCSVVSQVSSCVSNVHHYYYDYPVVVVVVVVVVCVVPPPDDDDDDDD

Radius of gyration: 15.82 Å; chains: 1; bounding box: 39×32×40 Å

Secondary structure (DSSP, 8-state):
--GGGGB-TTSPBPHHHHHHHHHHHHHHHHHHTTS-GGG--EEE-HHHHH-TTHHHHHHHHHHHHSS-EEE--HHHHHHHHHHHHHHHS---S-----

pLDDT: mean 94.21, std 5.14, range [67.62, 98.06]
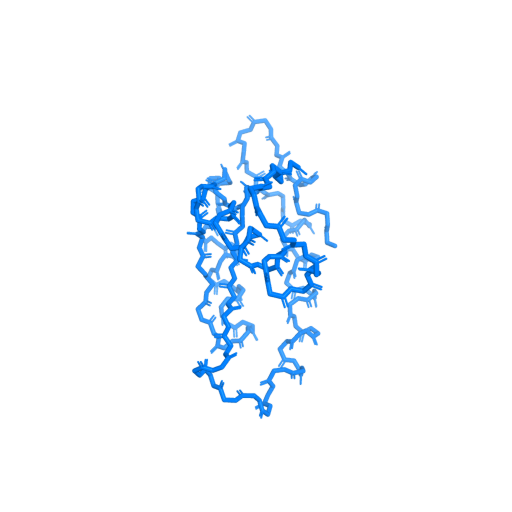
Sequence (98 aa):
VRLAAGLDAQMCLSQEAMERGWECLALFAERLQDIPAHQVCIVATATLRLATNAEEFKNRAQEILGHPVNVISGEEEAKTIYQGVAHTSSCSGKQLVI